Protein AF-A0A7Y0NRG1-F1 (afdb_monomer_lite)

Structure (mmCIF, N/CA/C/O backbone):
data_AF-A0A7Y0NRG1-F1
#
_entry.id   AF-A0A7Y0NRG1-F1
#
loop_
_atom_site.group_PDB
_atom_site.id
_atom_site.type_symbol
_atom_site.label_atom_id
_atom_site.label_alt_id
_atom_site.label_comp_id
_atom_site.label_asym_id
_atom_site.label_entity_id
_atom_site.label_seq_id
_atom_site.pdbx_PDB_ins_code
_atom_site.Cartn_x
_atom_site.Cartn_y
_atom_site.Cartn_z
_atom_site.occupancy
_atom_site.B_iso_or_equiv
_atom_site.auth_seq_id
_atom_site.auth_comp_id
_atom_site.auth_asym_id
_atom_site.auth_atom_id
_atom_site.pdbx_PDB_model_num
ATOM 1 N N . MET A 1 1 ? 6.752 -21.355 9.554 1.00 69.00 1 MET A N 1
ATOM 2 C CA . MET A 1 1 ? 6.979 -19.967 9.092 1.00 69.00 1 MET A CA 1
ATOM 3 C C . MET A 1 1 ? 5.799 -19.131 9.554 1.00 69.00 1 MET A C 1
ATOM 5 O O . MET A 1 1 ? 4.730 -19.703 9.711 1.00 69.00 1 MET A O 1
ATOM 9 N N . MET A 1 2 ? 5.998 -17.844 9.831 1.00 85.44 2 MET A N 1
ATOM 10 C CA . MET A 1 2 ? 4.905 -16.926 10.172 1.00 85.44 2 MET A CA 1
ATOM 11 C C . MET A 1 2 ? 4.558 -16.104 8.933 1.00 85.44 2 MET A C 1
ATOM 13 O O . MET A 1 2 ? 5.463 -15.651 8.234 1.00 85.44 2 MET A O 1
ATOM 17 N N . GLU A 1 3 ? 3.269 -15.950 8.656 1.00 89.62 3 GLU A N 1
ATOM 18 C CA . GLU A 1 3 ? 2.757 -15.235 7.485 1.00 89.62 3 GLU A CA 1
ATOM 19 C C . GLU A 1 3 ? 2.296 -13.822 7.867 1.00 89.62 3 GLU A C 1
ATOM 21 O O . GLU A 1 3 ? 1.869 -13.577 8.997 1.00 89.62 3 GLU A O 1
ATOM 26 N N . THR A 1 4 ? 2.365 -12.887 6.916 1.00 90.12 4 THR A N 1
ATOM 27 C CA . THR A 1 4 ? 1.841 -11.524 7.082 1.00 90.12 4 THR A CA 1
ATOM 28 C C . THR A 1 4 ? 0.439 -11.441 6.494 1.00 90.12 4 THR A C 1
ATOM 30 O O . THR A 1 4 ? 0.242 -11.726 5.314 1.00 90.12 4 THR A O 1
ATOM 33 N N . LEU A 1 5 ? -0.527 -10.984 7.291 1.00 89.38 5 LEU A N 1
ATOM 34 C CA . LEU A 1 5 ? -1.881 -10.702 6.820 1.00 89.38 5 LEU A CA 1
ATOM 35 C C . LEU A 1 5 ? -2.000 -9.240 6.361 1.00 89.38 5 LEU A C 1
ATOM 37 O O . LEU A 1 5 ? -1.822 -8.323 7.162 1.00 89.38 5 LEU A O 1
ATOM 41 N N . ILE A 1 6 ? -2.356 -9.023 5.092 1.00 90.38 6 ILE A N 1
ATOM 42 C CA . ILE A 1 6 ? -2.671 -7.696 4.539 1.00 90.38 6 ILE A CA 1
ATOM 43 C C . ILE A 1 6 ? -4.189 -7.573 4.394 1.00 90.38 6 ILE A C 1
ATOM 45 O O . ILE A 1 6 ? -4.815 -8.350 3.676 1.00 90.38 6 ILE A O 1
ATOM 49 N N . VAL A 1 7 ? -4.787 -6.583 5.057 1.00 90.25 7 VAL A N 1
ATOM 50 C CA . VAL A 1 7 ? -6.233 -6.319 4.998 1.00 90.25 7 VAL A CA 1
ATOM 51 C C . VAL A 1 7 ? -6.481 -5.044 4.194 1.00 90.25 7 VAL A C 1
ATOM 53 O O . VAL A 1 7 ? -5.817 -4.036 4.422 1.00 90.25 7 VAL A O 1
ATOM 56 N N . GLN A 1 8 ? -7.454 -5.067 3.277 1.00 89.50 8 GLN A N 1
ATOM 57 C CA . GLN A 1 8 ? -7.808 -3.932 2.410 1.00 89.50 8 GLN A CA 1
ATOM 58 C C . GLN A 1 8 ? -9.263 -3.473 2.648 1.00 89.50 8 GLN A C 1
ATOM 60 O O . GLN A 1 8 ? -10.165 -3.837 1.887 1.00 89.50 8 GLN A O 1
ATOM 65 N N . PRO A 1 9 ? -9.541 -2.703 3.718 1.00 91.44 9 PRO A N 1
ATOM 66 C CA . PRO A 1 9 ? -10.885 -2.205 3.997 1.00 91.44 9 PRO 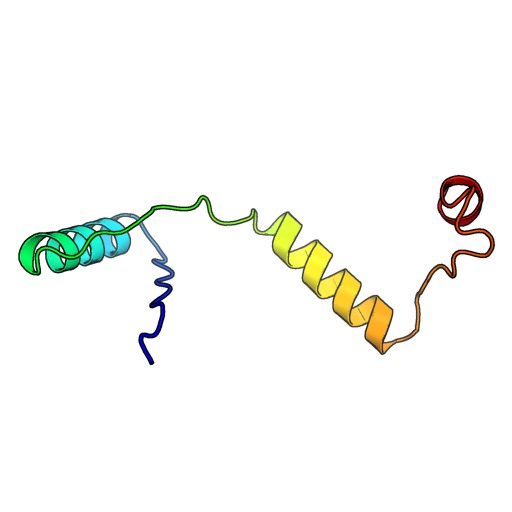A CA 1
ATOM 67 C C . PRO A 1 9 ? -11.355 -1.228 2.916 1.00 91.44 9 PRO A C 1
ATOM 69 O O . PRO A 1 9 ? -10.626 -0.321 2.527 1.00 91.44 9 PRO A O 1
ATOM 72 N N . LYS A 1 10 ? -12.611 -1.355 2.480 1.00 89.88 10 LYS A N 1
ATOM 73 C CA . LYS A 1 10 ? -13.197 -0.499 1.431 1.00 89.88 10 LYS A CA 1
ATOM 74 C C . LYS A 1 10 ? -13.784 0.807 1.966 1.00 89.88 10 LYS A C 1
ATOM 76 O O . LYS A 1 10 ? -14.146 1.688 1.195 1.00 89.88 10 LYS A O 1
ATOM 81 N N . ASN A 1 11 ? -13.959 0.916 3.282 1.00 91.94 11 ASN A N 1
ATOM 82 C CA . ASN A 1 11 ? -14.511 2.101 3.932 1.00 91.94 11 ASN A CA 1
ATOM 83 C C . ASN A 1 11 ? -14.078 2.198 5.402 1.00 91.94 11 ASN A C 1
ATOM 85 O O . ASN A 1 11 ? -13.607 1.233 6.007 1.00 91.94 11 ASN A O 1
ATOM 89 N N . LYS A 1 12 ? -14.302 3.375 5.997 1.00 92.94 12 LYS A N 1
ATOM 90 C CA . LYS A 1 12 ? -13.930 3.677 7.387 1.00 92.94 12 LYS A CA 1
ATOM 91 C C . LYS A 1 12 ? -14.585 2.734 8.403 1.00 92.94 12 LYS A C 1
ATOM 93 O O . LYS A 1 12 ? -13.952 2.386 9.392 1.00 92.94 12 LYS A O 1
ATOM 98 N N . LYS A 1 13 ? -15.825 2.293 8.159 1.00 96.69 13 LYS A N 1
ATOM 99 C CA . LYS A 1 13 ? -16.537 1.372 9.060 1.00 96.69 13 LYS A CA 1
ATOM 100 C C . LYS A 1 13 ? -15.847 0.006 9.113 1.00 96.69 13 LYS A C 1
ATOM 102 O O . LYS A 1 13 ? -15.660 -0.530 10.198 1.00 96.69 13 LYS A O 1
ATOM 107 N N . GLN A 1 14 ? -15.439 -0.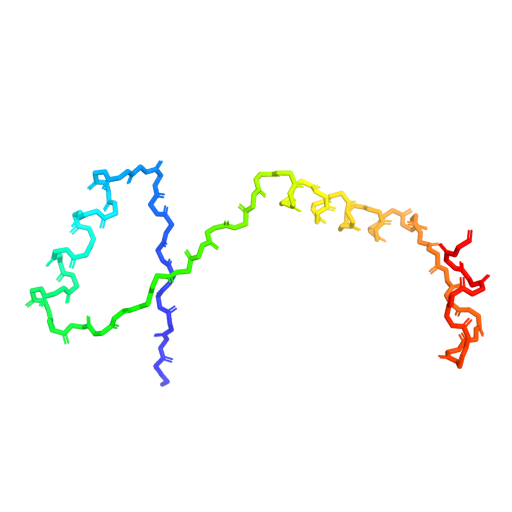527 7.961 1.00 96.69 14 GLN A N 1
ATOM 108 C CA . GLN A 1 14 ? -14.687 -1.781 7.888 1.00 96.69 14 GLN A CA 1
ATOM 109 C C . GLN A 1 14 ? -13.320 -1.659 8.561 1.00 96.69 14 GLN A C 1
ATOM 111 O O . GLN A 1 14 ? -12.956 -2.536 9.336 1.00 96.69 14 GLN A O 1
ATOM 116 N N . LEU A 1 15 ? -12.596 -0.563 8.315 1.00 95.25 15 LEU A N 1
ATOM 117 C CA . LEU A 1 15 ? -11.293 -0.326 8.937 1.00 95.25 15 LEU A CA 1
ATOM 118 C C . LEU A 1 15 ? -11.400 -0.331 10.472 1.00 95.25 15 LEU A C 1
ATOM 120 O O . LEU A 1 15 ? -10.675 -1.069 11.129 1.00 95.25 15 LEU A O 1
ATOM 124 N N . LEU A 1 16 ? -12.360 0.411 11.033 1.00 96.94 16 LEU A N 1
ATOM 125 C CA . LEU A 1 16 ? -12.584 0.462 12.482 1.00 96.94 16 LEU A CA 1
ATOM 126 C C . LEU A 1 16 ? -12.965 -0.902 13.075 1.00 96.94 16 LEU A C 1
ATOM 128 O O . LEU A 1 16 ? -12.512 -1.242 14.164 1.00 96.94 16 LEU A O 1
ATOM 132 N N . ALA A 1 17 ? -13.777 -1.690 12.365 1.00 97.62 17 ALA A N 1
ATOM 133 C CA . ALA A 1 17 ? -14.154 -3.026 12.820 1.00 97.62 17 ALA A CA 1
ATOM 134 C C . ALA A 1 17 ? -12.944 -3.973 12.878 1.00 97.62 17 ALA A C 1
ATOM 136 O O . ALA A 1 17 ? -12.771 -4.684 13.865 1.00 97.62 17 ALA A O 1
ATOM 137 N N . VAL A 1 18 ? -12.084 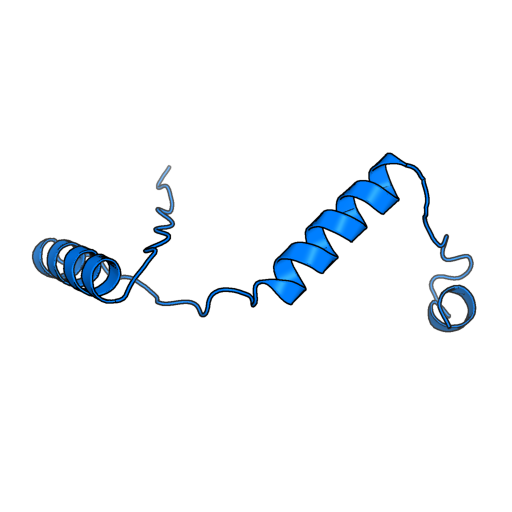-3.953 11.854 1.00 96.69 18 VAL A N 1
ATOM 138 C CA . VAL A 1 18 ? -10.861 -4.772 11.822 1.00 96.69 18 VAL A CA 1
ATOM 139 C C . VAL A 1 18 ? -9.893 -4.342 12.923 1.00 96.69 18 VAL A C 1
ATOM 141 O O . VAL A 1 18 ? -9.372 -5.196 13.634 1.00 96.69 18 VAL A O 1
ATOM 144 N N . GLU A 1 19 ? -9.693 -3.036 13.115 1.00 96.06 19 GLU A N 1
ATOM 145 C CA . GLU A 1 19 ? -8.843 -2.510 14.191 1.00 96.06 19 GLU A CA 1
ATOM 146 C C . GLU A 1 19 ? -9.306 -2.987 15.571 1.00 96.06 19 GLU A C 1
ATOM 148 O O . GLU A 1 19 ? -8.482 -3.448 16.357 1.00 96.06 19 GLU A O 1
ATOM 153 N N . ALA A 1 20 ? -10.614 -2.948 15.844 1.00 97.50 20 ALA A N 1
ATOM 154 C CA . ALA A 1 20 ? -11.168 -3.406 17.116 1.00 97.50 20 ALA A CA 1
ATOM 155 C C . ALA A 1 20 ? -10.920 -4.905 17.354 1.00 97.50 20 ALA A C 1
ATOM 157 O O . ALA A 1 20 ? -10.552 -5.301 18.459 1.00 97.50 20 ALA A O 1
ATOM 158 N N . VAL A 1 21 ? -11.074 -5.738 16.318 1.00 97.38 21 VAL A N 1
ATOM 159 C CA . VAL A 1 21 ? -10.794 -7.181 16.407 1.00 97.38 21 VAL A CA 1
ATOM 160 C C . VAL A 1 21 ? -9.310 -7.432 16.680 1.00 97.38 21 VAL A C 1
ATOM 162 O O . VAL A 1 21 ? -8.981 -8.192 17.584 1.00 97.38 21 VAL A O 1
ATOM 165 N N . LEU A 1 22 ? -8.406 -6.771 15.950 1.00 96.31 22 LEU A N 1
ATOM 166 C CA . LEU A 1 22 ? -6.961 -6.944 16.143 1.00 96.31 22 LEU A CA 1
ATOM 167 C C . LEU A 1 22 ? -6.505 -6.483 17.534 1.00 96.31 22 LEU A C 1
ATOM 169 O O . LEU A 1 22 ? -5.702 -7.163 18.169 1.00 96.31 22 LEU A O 1
ATOM 173 N N . GLN A 1 23 ? -7.065 -5.380 18.040 1.00 96.38 23 GLN A N 1
ATOM 174 C CA . GLN A 1 23 ? -6.818 -4.910 19.405 1.00 96.38 23 GLN A CA 1
ATOM 175 C C . GLN A 1 23 ? -7.321 -5.901 20.457 1.00 96.38 23 GLN A C 1
ATOM 177 O O . GLN A 1 23 ? -6.593 -6.199 21.400 1.00 96.38 23 GLN A O 1
ATOM 182 N N . ALA A 1 24 ? -8.530 -6.448 20.289 1.00 98.00 24 ALA A N 1
ATOM 183 C CA . ALA A 1 24 ? -9.089 -7.442 21.208 1.00 98.00 24 ALA A CA 1
ATOM 184 C C . ALA A 1 24 ? -8.245 -8.727 21.269 1.00 98.00 24 ALA A C 1
ATOM 186 O O . ALA A 1 24 ? -8.170 -9.370 22.313 1.00 98.00 24 ALA A O 1
ATOM 187 N N . LEU A 1 25 ? -7.578 -9.075 20.166 1.00 96.88 25 LEU A N 1
ATOM 188 C CA . LEU A 1 25 ? -6.650 -10.205 20.079 1.00 96.88 25 LEU A CA 1
ATOM 189 C C . LEU A 1 25 ? -5.218 -9.858 20.521 1.00 96.88 25 LEU A C 1
ATOM 191 O O . LEU A 1 25 ? -4.340 -10.716 20.457 1.00 96.88 25 LEU A O 1
ATOM 195 N N . ASN A 1 26 ? -4.972 -8.618 20.956 1.00 95.75 26 ASN A N 1
ATOM 196 C CA . ASN A 1 26 ? -3.651 -8.099 21.311 1.00 95.75 26 ASN A CA 1
ATOM 197 C C . ASN A 1 26 ? -2.608 -8.277 20.186 1.00 95.75 26 ASN A C 1
ATOM 199 O O . ASN A 1 26 ? -1.435 -8.568 20.430 1.00 95.75 26 ASN A O 1
ATOM 203 N N . VAL A 1 27 ? -3.051 -8.125 18.934 1.00 95.19 27 VAL A N 1
ATOM 204 C CA . VAL A 1 27 ? -2.211 -8.225 17.737 1.00 95.19 27 VAL A CA 1
ATOM 205 C C . VAL A 1 27 ? -1.753 -6.833 17.321 1.00 95.19 27 VAL A C 1
ATOM 207 O O . VAL A 1 27 ? -2.562 -5.948 17.039 1.00 95.19 27 VAL A O 1
ATOM 210 N N . SER A 1 28 ? -0.440 -6.647 17.223 1.00 92.44 28 SER A N 1
ATOM 211 C CA . SER A 1 28 ? 0.149 -5.418 16.693 1.00 92.44 28 SER A CA 1
ATOM 212 C C . SER A 1 28 ? -0.100 -5.295 15.191 1.00 92.44 28 SER A C 1
ATOM 214 O O . SER A 1 28 ? 0.145 -6.232 14.434 1.00 92.44 28 SER A O 1
ATOM 216 N N . PHE A 1 29 ? -0.519 -4.113 14.741 1.00 93.19 29 PHE A N 1
ATOM 217 C CA . PHE A 1 29 ? -0.739 -3.823 13.325 1.00 93.19 29 PHE A CA 1
ATOM 218 C C . PHE A 1 29 ? -0.177 -2.457 12.934 1.00 93.19 29 PHE A C 1
ATOM 220 O O . PHE A 1 29 ? 0.044 -1.581 13.771 1.00 93.19 29 PHE A O 1
ATOM 227 N N . LYS A 1 30 ? 0.048 -2.277 11.631 1.00 91.12 30 LYS A N 1
ATOM 228 C CA . LYS A 1 30 ? 0.469 -1.011 11.027 1.00 91.12 30 LYS A CA 1
ATOM 229 C C . LYS A 1 30 ? -0.580 -0.572 10.015 1.00 91.12 30 LYS A C 1
ATOM 231 O O . LYS A 1 30 ? -1.199 -1.406 9.361 1.00 91.12 30 LYS A O 1
ATOM 236 N N . LYS A 1 31 ? -0.778 0.740 9.899 1.00 89.25 31 LYS A N 1
ATOM 237 C CA . LYS A 1 31 ? -1.606 1.335 8.848 1.00 89.25 31 LYS A CA 1
ATOM 238 C C . LYS A 1 31 ? -0.681 1.923 7.801 1.00 89.25 31 LYS A C 1
ATOM 240 O O . LYS A 1 31 ? 0.144 2.775 8.122 1.00 89.25 31 LYS A O 1
ATOM 245 N N . GLU A 1 32 ? -0.853 1.493 6.567 1.00 84.12 32 GLU A N 1
ATOM 246 C CA . GLU A 1 32 ? -0.184 2.084 5.417 1.00 84.12 32 GLU A CA 1
ATOM 247 C C . GLU A 1 32 ? -1.208 2.874 4.608 1.00 84.12 32 GLU A C 1
ATOM 249 O O . GLU A 1 32 ? -2.390 2.521 4.551 1.00 84.12 32 GLU A O 1
ATOM 254 N N . LYS A 1 33 ? -0.776 3.992 4.022 1.00 79.38 33 LYS A N 1
ATOM 255 C CA . LYS A 1 33 ? -1.633 4.732 3.097 1.00 79.38 33 LYS A CA 1
ATOM 256 C C . LYS A 1 33 ? -1.790 3.885 1.842 1.00 79.38 33 LYS A C 1
ATOM 258 O O . LYS A 1 33 ? -0.791 3.468 1.264 1.00 79.38 33 LYS A O 1
ATOM 263 N N . SER A 1 34 ? -3.027 3.662 1.411 1.00 76.62 34 SER A N 1
ATOM 264 C CA . SER A 1 34 ? -3.260 3.079 0.094 1.00 76.62 34 SER A CA 1
ATOM 265 C C . SER A 1 34 ? -2.674 3.996 -0.974 1.00 76.62 34 SER A C 1
ATOM 267 O O . SER A 1 34 ? -2.791 5.222 -0.879 1.00 76.62 34 SER A O 1
ATOM 269 N N . TYR A 1 35 ? -2.059 3.397 -1.990 1.00 82.88 35 TYR A N 1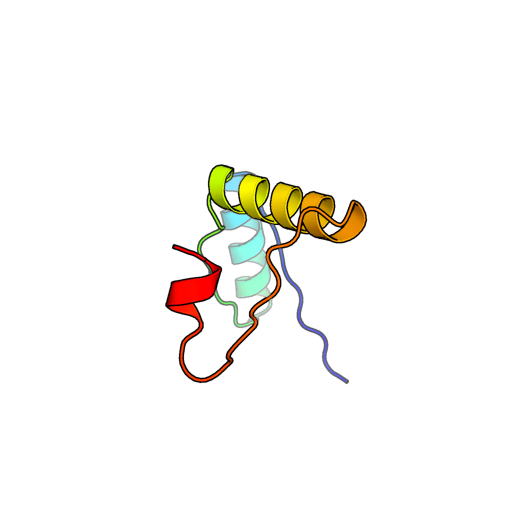
ATOM 270 C CA . TYR A 1 35 ? -1.713 4.126 -3.201 1.00 82.88 35 TYR A CA 1
ATOM 271 C C . TYR A 1 35 ? -2.968 4.732 -3.830 1.00 82.88 35 TYR A C 1
ATOM 273 O O . TYR A 1 35 ? -4.067 4.182 -3.704 1.00 82.88 35 TYR A O 1
ATOM 281 N N . SER A 1 36 ? -2.807 5.881 -4.486 1.00 85.38 36 SER A N 1
ATOM 282 C CA . SER A 1 36 ? -3.928 6.521 -5.163 1.00 85.38 36 SER A CA 1
ATOM 283 C C . SER A 1 36 ? -4.411 5.644 -6.331 1.00 85.38 36 SER A C 1
ATOM 285 O O . SER A 1 36 ? -3.609 4.897 -6.906 1.00 85.38 36 SER A O 1
ATOM 287 N N . PRO A 1 37 ? -5.702 5.700 -6.699 1.00 86.12 37 PRO A N 1
ATOM 288 C CA . PRO A 1 37 ? -6.219 4.954 -7.845 1.00 86.12 37 PRO A CA 1
ATOM 289 C C . PRO A 1 37 ? -5.443 5.233 -9.139 1.00 86.12 37 PRO A C 1
ATOM 291 O O . PRO A 1 37 ? -5.219 4.323 -9.931 1.00 86.12 37 PRO A O 1
ATOM 294 N N . GLU A 1 38 ? -4.985 6.472 -9.323 1.00 91.94 38 GLU A N 1
ATOM 295 C CA . GLU A 1 38 ? -4.195 6.896 -10.481 1.00 91.94 38 GLU A CA 1
ATOM 296 C C . GLU A 1 38 ? -2.842 6.181 -10.509 1.00 91.94 38 GLU A C 1
ATOM 298 O O . GLU A 1 38 ? -2.454 5.647 -11.543 1.00 91.94 38 GLU A O 1
ATOM 303 N N . PHE A 1 39 ? -2.154 6.090 -9.365 1.00 90.75 39 PHE A N 1
ATOM 304 C CA . PHE A 1 39 ? -0.895 5.351 -9.270 1.00 90.75 39 PHE A CA 1
ATOM 305 C C . PHE A 1 39 ? -1.085 3.868 -9.609 1.00 90.75 39 PHE A C 1
ATOM 307 O O . PHE A 1 39 ? -0.307 3.303 -10.372 1.00 90.75 39 PHE A O 1
ATOM 314 N N . ILE A 1 40 ? -2.142 3.242 -9.084 1.00 90.38 40 ILE A N 1
ATOM 315 C CA . ILE A 1 40 ? -2.465 1.839 -9.383 1.00 90.38 40 ILE A CA 1
ATOM 316 C C . ILE A 1 40 ? -2.732 1.657 -10.885 1.00 90.38 40 ILE A C 1
ATOM 318 O O . ILE A 1 40 ? -2.266 0.686 -11.480 1.00 90.38 40 ILE A O 1
ATOM 322 N N . SER A 1 41 ? -3.442 2.603 -11.504 1.00 93.94 41 SER A N 1
ATOM 323 C CA . SER A 1 41 ? -3.716 2.595 -12.941 1.00 93.94 41 SER A CA 1
ATOM 324 C C . SER A 1 41 ? -2.439 2.714 -13.780 1.00 93.94 41 SER A C 1
ATOM 326 O O . SER A 1 41 ? -2.284 1.976 -14.751 1.00 93.94 41 SER A O 1
ATOM 328 N N . GLU A 1 42 ? -1.509 3.599 -13.411 1.00 95.38 42 GLU A N 1
ATOM 329 C CA . GLU A 1 42 ? -0.228 3.746 -14.119 1.00 95.38 42 GLU A CA 1
ATOM 330 C C . GLU A 1 42 ? 0.649 2.493 -13.989 1.00 95.38 42 GLU A C 1
ATOM 332 O O . GLU A 1 42 ? 1.264 2.071 -14.966 1.00 95.38 42 GLU A O 1
ATOM 337 N N . ILE A 1 43 ? 0.654 1.835 -12.824 1.00 95.19 43 ILE A N 1
ATOM 338 C CA . ILE A 1 43 ? 1.343 0.547 -12.653 1.00 95.19 43 ILE A CA 1
ATOM 339 C C . ILE A 1 43 ? 0.729 -0.528 -13.555 1.00 95.19 43 ILE A C 1
ATOM 341 O O . ILE A 1 43 ? 1.461 -1.208 -14.273 1.00 95.19 43 ILE A O 1
ATOM 345 N N . ALA A 1 44 ? -0.601 -0.651 -13.578 1.00 95.69 44 ALA A N 1
ATOM 346 C CA . ALA A 1 44 ? -1.284 -1.621 -14.434 1.00 95.69 44 ALA A CA 1
ATOM 347 C C . ALA A 1 44 ? -0.990 -1.380 -15.925 1.00 95.69 44 ALA A C 1
ATOM 349 O O . ALA A 1 44 ? -0.764 -2.325 -16.682 1.00 95.69 44 ALA A O 1
ATOM 350 N N . LYS A 1 45 ? -0.937 -0.110 -16.342 1.00 96.50 45 LYS A N 1
ATOM 351 C CA . LYS A 1 45 ? -0.524 0.278 -17.693 1.00 96.50 45 LYS A CA 1
ATOM 352 C C . LYS A 1 45 ? 0.929 -0.111 -17.974 1.00 96.50 45 LYS A C 1
ATOM 354 O O . LYS A 1 45 ? 1.193 -0.693 -19.019 1.00 96.50 45 LYS A O 1
ATOM 359 N N . GLY A 1 46 ? 1.846 0.141 -17.041 1.00 95.38 46 GLY A N 1
ATOM 360 C CA . GLY A 1 46 ? 3.247 -0.267 -17.158 1.00 95.38 46 GLY A CA 1
ATOM 361 C C . GLY A 1 46 ? 3.418 -1.782 -17.308 1.00 95.38 46 GLY A C 1
ATOM 362 O O . GLY A 1 46 ? 4.197 -2.240 -18.142 1.00 95.38 46 GLY A O 1
ATOM 363 N N . GLU A 1 47 ? 2.652 -2.583 -16.564 1.00 96.38 47 GLU A N 1
ATOM 364 C CA . GLU A 1 47 ? 2.644 -4.043 -16.725 1.00 96.38 47 GLU A CA 1
ATOM 365 C C . GLU A 1 47 ? 2.149 -4.479 -18.111 1.00 96.38 47 GLU A C 1
ATOM 367 O O . GLU A 1 47 ? 2.688 -5.424 -18.696 1.00 96.38 47 GLU A O 1
ATOM 372 N N . ASP A 1 48 ? 1.133 -3.804 -18.650 1.00 97.88 48 ASP A N 1
ATOM 373 C CA . ASP A 1 48 ? 0.644 -4.052 -20.006 1.00 97.88 48 ASP A CA 1
ATOM 374 C C . ASP A 1 48 ? 1.669 -3.620 -21.069 1.00 97.88 48 ASP A C 1
ATOM 376 O O . ASP A 1 48 ? 1.909 -4.349 -22.034 1.00 97.88 48 ASP A O 1
ATOM 380 N N . ASP A 1 49 ? 2.338 -2.482 -20.875 1.00 97.19 49 ASP A N 1
ATOM 381 C CA . ASP A 1 49 ? 3.420 -2.001 -21.737 1.00 97.19 49 ASP A CA 1
ATOM 382 C C . ASP A 1 49 ? 4.566 -3.021 -21.806 1.00 97.19 49 ASP A C 1
ATOM 384 O O . ASP A 1 49 ? 5.032 -3.355 -22.898 1.00 97.19 49 ASP A O 1
ATOM 388 N N . VAL A 1 50 ? 4.952 -3.607 -20.668 1.00 95.06 50 VAL A N 1
ATOM 389 C CA . VAL A 1 50 ? 5.956 -4.683 -20.606 1.00 95.06 50 VAL A CA 1
ATOM 390 C C . VAL A 1 50 ? 5.505 -5.915 -21.387 1.00 95.06 50 VAL A C 1
ATOM 392 O O . VAL A 1 50 ? 6.266 -6.422 -22.214 1.00 95.06 50 VAL A O 1
ATOM 395 N N . LYS A 1 51 ? 4.273 -6.389 -21.162 1.00 96.12 51 LYS A N 1
ATOM 396 C CA . LYS A 1 51 ? 3.730 -7.584 -21.836 1.00 96.12 51 LYS A CA 1
ATOM 397 C C . LYS A 1 51 ? 3.682 -7.422 -23.353 1.00 96.12 51 LYS A C 1
ATOM 399 O O . LYS A 1 51 ? 3.944 -8.377 -24.078 1.00 96.12 51 LYS A O 1
ATOM 404 N N . ASN A 1 52 ? 3.380 -6.216 -23.823 1.00 97.38 52 ASN A N 1
ATOM 405 C CA . ASN A 1 52 ? 3.270 -5.900 -25.244 1.00 97.38 52 ASN A CA 1
ATOM 406 C C . ASN A 1 52 ? 4.572 -5.349 -25.854 1.00 97.38 52 ASN A C 1
ATOM 408 O O . ASN A 1 52 ? 4.577 -4.932 -27.011 1.00 97.38 52 ASN A O 1
ATOM 412 N N . GLY A 1 53 ? 5.675 -5.316 -25.099 1.00 95.12 53 GLY A N 1
ATOM 413 C CA . GLY A 1 53 ? 6.976 -4.861 -25.594 1.00 95.12 53 GLY A CA 1
ATOM 414 C C . GLY A 1 53 ? 7.080 -3.354 -25.857 1.00 95.12 53 GLY A C 1
ATOM 415 O O . GLY A 1 53 ? 8.011 -2.922 -26.538 1.00 95.12 53 GLY A O 1
ATOM 416 N N . ARG A 1 54 ? 6.168 -2.543 -25.309 1.00 95.38 54 ARG A N 1
ATOM 417 C CA . ARG A 1 54 ? 6.195 -1.072 -25.365 1.00 95.38 54 ARG A CA 1
ATOM 418 C C . ARG A 1 54 ? 7.182 -0.527 -24.330 1.00 95.38 54 ARG A C 1
ATOM 420 O O . ARG A 1 54 ? 6.810 0.105 -23.351 1.00 95.38 54 ARG A O 1
ATOM 427 N N . LEU A 1 55 ? 8.458 -0.840 -24.534 1.00 92.62 55 LEU A N 1
ATOM 428 C CA . LEU A 1 55 ? 9.536 -0.589 -23.582 1.00 92.62 55 LEU A CA 1
ATOM 429 C C . LEU A 1 55 ? 10.597 0.345 -24.154 1.00 92.62 55 LEU A C 1
ATOM 431 O O . LEU A 1 55 ? 11.002 0.219 -25.311 1.00 92.62 55 LEU A O 1
ATOM 435 N N . THR A 1 56 ? 11.146 1.191 -23.289 1.00 90.25 56 THR A N 1
ATOM 436 C CA . THR A 1 56 ? 12.344 1.977 -23.585 1.00 90.25 56 THR A CA 1
ATOM 437 C C . THR A 1 56 ? 13.574 1.230 -23.081 1.00 90.25 56 THR A C 1
ATOM 439 O O . THR A 1 56 ? 13.770 1.065 -21.878 1.00 90.25 56 THR A O 1
ATOM 442 N N . ARG A 1 57 ? 14.414 0.737 -23.999 1.00 90.81 57 ARG A N 1
ATOM 443 C CA . ARG A 1 57 ? 15.670 0.066 -23.632 1.00 90.81 57 ARG A CA 1
ATOM 444 C C . ARG A 1 57 ? 16.737 1.094 -23.277 1.00 90.81 57 ARG A C 1
ATOM 446 O O . ARG A 1 57 ? 17.133 1.893 -24.124 1.00 90.81 57 ARG A O 1
ATOM 453 N N . VAL A 1 58 ? 17.251 1.003 -22.057 1.00 92.31 58 VAL A N 1
ATOM 454 C CA . VAL A 1 58 ? 18.417 1.769 -21.613 1.00 92.31 58 VAL A CA 1
ATOM 455 C C . VAL A 1 58 ? 19.656 1.252 -22.344 1.00 92.31 58 VAL A C 1
ATOM 457 O O . VAL A 1 58 ? 19.976 0.066 -22.264 1.00 92.31 58 VAL A O 1
ATOM 460 N N . LYS A 1 59 ? 20.327 2.134 -23.093 1.00 90.94 59 LYS A N 1
ATOM 461 C CA . LYS A 1 59 ? 21.528 1.784 -23.875 1.00 90.94 59 LYS A CA 1
ATOM 462 C C . LYS A 1 59 ? 22.817 1.919 -23.072 1.00 90.94 59 LYS A C 1
ATOM 464 O O . LYS A 1 59 ? 23.753 1.164 -23.303 1.00 90.94 59 LYS A O 1
ATOM 469 N N . ASP A 1 60 ? 22.846 2.877 -22.153 1.00 93.00 60 ASP A N 1
ATOM 470 C CA . ASP A 1 60 ? 23.968 3.145 -21.265 1.00 93.00 60 ASP A CA 1
ATOM 471 C C . ASP A 1 60 ? 23.450 3.219 -19.828 1.00 93.00 60 ASP A C 1
ATOM 473 O O . ASP A 1 60 ? 22.580 4.024 -19.509 1.00 93.00 60 ASP A O 1
ATOM 477 N N . VAL A 1 61 ? 23.963 2.345 -18.965 1.00 90.19 61 VAL A N 1
ATOM 478 C CA . VAL A 1 61 ? 23.565 2.287 -17.553 1.00 90.19 61 VAL A CA 1
ATOM 479 C C . VAL A 1 61 ? 24.195 3.435 -16.754 1.00 90.19 61 VAL A C 1
ATOM 481 O O . VAL A 1 61 ? 23.673 3.803 -15.706 1.00 90.19 61 VAL A O 1
ATOM 484 N N . GLN A 1 62 ? 25.292 4.021 -17.245 1.00 94.00 62 GLN A N 1
ATOM 485 C CA . GLN A 1 62 ? 25.936 5.181 -16.623 1.00 94.00 62 GLN A CA 1
ATOM 486 C C .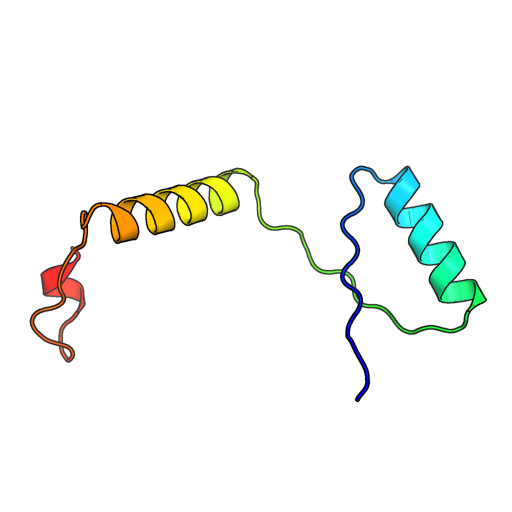 GLN A 1 62 ? 25.201 6.491 -16.950 1.00 94.00 62 GLN A C 1
ATOM 488 O O . GLN A 1 62 ? 25.282 7.441 -16.175 1.00 94.00 62 GLN A O 1
ATOM 493 N N . ASP A 1 63 ? 24.447 6.527 -18.054 1.00 91.94 63 ASP A N 1
ATOM 494 C CA . ASP A 1 63 ? 23.615 7.664 -18.461 1.00 91.94 63 ASP A CA 1
ATOM 495 C C . ASP A 1 63 ? 22.223 7.199 -18.914 1.00 91.94 63 ASP A C 1
ATOM 497 O O . ASP A 1 63 ? 21.855 7.199 -20.095 1.00 91.94 63 ASP A O 1
ATOM 501 N N . ILE A 1 64 ? 21.428 6.777 -17.929 1.00 93.00 64 ILE A N 1
ATOM 502 C CA . ILE A 1 64 ? 20.066 6.287 -18.162 1.00 93.00 64 ILE A CA 1
ATOM 503 C C . ILE A 1 64 ? 19.147 7.379 -18.717 1.00 93.00 64 ILE A C 1
ATOM 505 O O . ILE A 1 64 ? 18.250 7.083 -19.506 1.00 93.00 64 ILE A O 1
ATOM 509 N N . TRP A 1 65 ? 19.389 8.636 -18.339 1.00 91.50 65 TRP A N 1
ATOM 510 C CA . TRP A 1 65 ? 18.531 9.774 -18.657 1.00 91.50 65 TRP A CA 1
ATOM 511 C C . TRP A 1 65 ? 18.485 10.039 -20.155 1.00 91.50 65 TRP A C 1
ATOM 513 O O . TRP A 1 65 ? 17.403 10.213 -20.702 1.00 91.50 65 TRP A O 1
ATOM 523 N N . LYS A 1 66 ? 19.623 9.933 -20.848 1.00 91.38 66 LYS A N 1
ATOM 524 C CA . LYS A 1 66 ? 19.703 10.042 -22.313 1.00 91.38 66 LYS A CA 1
ATOM 525 C C . LYS A 1 66 ? 18.831 9.030 -23.067 1.00 91.38 66 LYS A C 1
ATOM 527 O O . LYS A 1 66 ? 18.543 9.225 -24.245 1.00 91.38 66 LYS A O 1
ATOM 532 N N . SER A 1 67 ? 18.466 7.919 -22.425 1.00 84.81 67 SER A N 1
ATOM 533 C CA . SER A 1 67 ? 17.611 6.896 -23.032 1.00 84.81 67 SER A CA 1
ATOM 534 C C . SER A 1 67 ? 16.118 7.116 -22.767 1.00 84.81 67 SER A C 1
ATOM 536 O O . SER A 1 67 ? 15.324 6.519 -23.486 1.00 84.81 67 SER A O 1
ATOM 538 N N . ILE A 1 68 ? 15.730 7.903 -21.752 1.00 85.69 68 ILE A N 1
ATOM 539 C CA . ILE A 1 68 ? 14.337 8.004 -21.261 1.00 85.69 68 ILE A CA 1
ATOM 540 C C . ILE A 1 68 ? 13.771 9.434 -21.203 1.00 85.69 68 ILE A C 1
ATOM 542 O O . ILE A 1 68 ? 12.578 9.584 -20.941 1.00 85.69 68 ILE A O 1
ATOM 546 N N . LEU A 1 69 ? 14.606 10.454 -21.416 1.00 83.56 69 LEU A N 1
ATOM 547 C CA . LEU A 1 69 ? 14.223 11.853 -21.641 1.00 83.56 69 LEU A CA 1
ATOM 548 C C . LEU A 1 69 ? 14.189 12.148 -23.145 1.00 83.56 69 LEU A C 1
ATOM 550 O O . LEU A 1 69 ? 13.310 12.937 -23.552 1.00 83.56 69 LEU A O 1
#

Sequence (69 aa):
MMETLIVQPKNKKQLLAVEAVLQALNVSFKKEKSY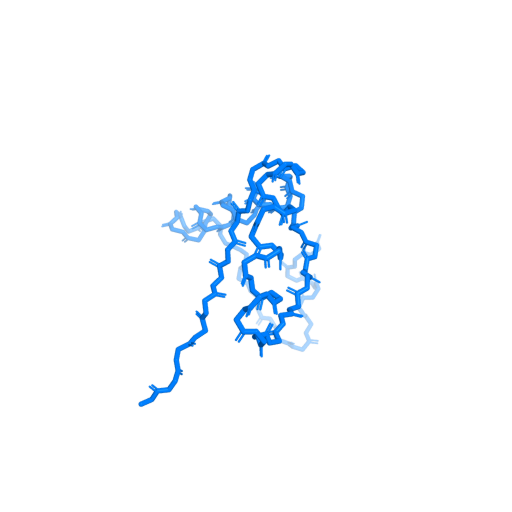SPEFISEIAKGEDDVKNGRLTRVKDVQDIWKSIL

Radius of gyration: 19.86 Å; chains: 1; bounding box: 42×32×47 Å

pLDDT: mean 91.9, std 5.35, range [69.0, 98.0]

Foldseek 3Di:
DDDDDDDDDPDPVRVVVVVVVCVVVVHDDDDDDDDDPVVVVVVVVVVVCVVVVVDQDQPDPVCSPVRPD

Secondary structure (DSSP, 8-state):
-PPPPP---SSHHHHHHHHHHHHHTT------PPPPHHHHHHHHHHHHHHHTT-----S-SS--HHHH-